Protein AF-A0A496X8K5-F1 (afdb_monomer_lite)

Radius of gyration: 19.19 Å; chains: 1; bounding box: 54×32×48 Å

Foldseek 3Di:
DDDDPDDPDPDPDDPVNVVVVVLPFQKKKWKAWPVGFTAFPVRDTHNEDALNRGDIDSDPVVVVVVVVVVCVVPVPTHMDIDIFTADSVRGGPDPPRHDDD

Sequence (101 aa):
MLSKIVALTGRSVKLASIINWVRRFMTLFILRDAAGNYLTKELIWVRDCTVAELYKTPHKDIALNQLIELNASDITLRAEVFLCKTDEKNNPVIPDSLSAA

pLDDT: mean 76.85, std 22.25, range [30.97, 98.25]

Structure (mmCIF, N/CA/C/O backbone):
data_AF-A0A496X8K5-F1
#
_entry.id   AF-A0A496X8K5-F1
#
loop_
_atom_site.group_PDB
_atom_site.id
_atom_site.type_symbol
_atom_site.label_atom_id
_atom_site.label_alt_id
_atom_site.label_comp_id
_atom_site.label_asym_id
_a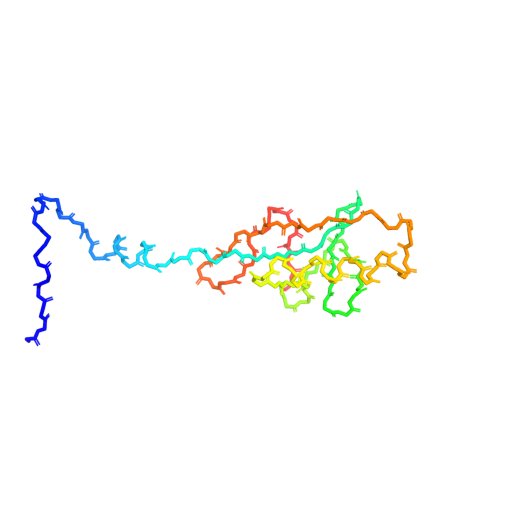tom_site.label_entity_id
_atom_site.label_seq_id
_atom_site.pdbx_PDB_ins_code
_atom_site.Cartn_x
_atom_site.Cartn_y
_atom_site.Cartn_z
_atom_site.occupancy
_atom_site.B_iso_or_equiv
_atom_site.auth_seq_id
_atom_site.auth_comp_id
_atom_site.auth_asym_id
_atom_site.auth_atom_id
_atom_site.pdbx_PDB_model_num
ATOM 1 N N . MET A 1 1 ? -29.137 16.529 35.165 1.00 42.41 1 MET A N 1
ATOM 2 C CA . MET A 1 1 ? -29.560 17.567 34.204 1.00 42.41 1 MET A CA 1
ATOM 3 C C . MET A 1 1 ? -28.520 17.589 33.092 1.00 42.41 1 MET A C 1
ATOM 5 O O . MET A 1 1 ? -27.434 18.068 33.352 1.00 42.41 1 MET A O 1
ATOM 9 N N . LEU A 1 2 ? -28.795 16.958 31.943 1.00 30.97 2 LEU A N 1
ATOM 10 C CA . LEU A 1 2 ? -28.101 17.164 30.660 1.00 30.97 2 LEU A CA 1
ATOM 11 C C . LEU A 1 2 ? -28.909 16.456 29.552 1.00 30.97 2 LEU A C 1
ATOM 13 O O . LEU A 1 2 ? -28.873 15.243 29.384 1.00 30.97 2 LEU A O 1
ATOM 17 N N . SER A 1 3 ? -29.731 17.282 28.906 1.00 35.03 3 SER A N 1
ATOM 18 C CA . SER A 1 3 ? -30.099 17.294 27.487 1.00 35.03 3 SER A CA 1
ATOM 19 C C . SER A 1 3 ? -30.637 16.014 26.834 1.00 35.03 3 SER A C 1
ATOM 21 O O . SER A 1 3 ? -29.937 15.303 26.117 1.00 35.03 3 SER A O 1
ATOM 23 N N . LYS A 1 4 ? -31.957 15.816 26.954 1.00 38.53 4 LYS A N 1
ATOM 24 C CA . LYS A 1 4 ? -32.752 15.105 25.941 1.00 38.53 4 LYS A CA 1
ATOM 25 C C . LYS A 1 4 ? -32.741 15.937 24.652 1.00 38.53 4 LYS A C 1
ATOM 27 O O . LYS A 1 4 ? -33.385 16.980 24.606 1.00 38.53 4 LYS A O 1
ATOM 32 N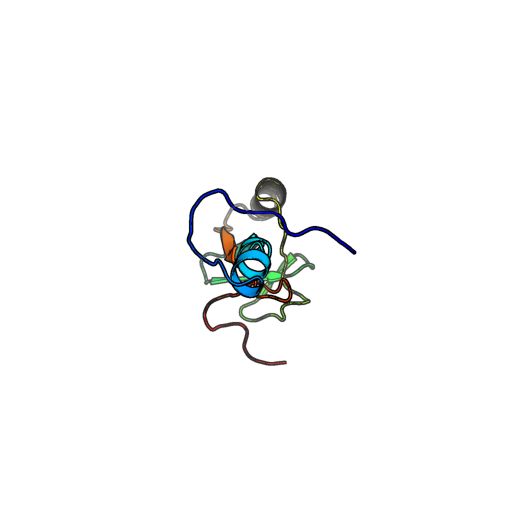 N . ILE A 1 5 ? -32.046 15.487 23.611 1.00 43.88 5 ILE A N 1
ATOM 33 C CA . ILE A 1 5 ? -32.283 15.987 22.251 1.00 43.88 5 ILE A CA 1
ATOM 34 C C . ILE A 1 5 ? -33.498 15.222 21.721 1.00 43.88 5 ILE A C 1
ATOM 36 O O . ILE A 1 5 ? -33.430 14.023 21.455 1.00 43.88 5 ILE A O 1
ATOM 40 N N . VAL A 1 6 ? -34.641 15.904 21.660 1.00 40.25 6 VAL A N 1
ATOM 41 C CA . VAL A 1 6 ? -35.885 15.380 21.087 1.00 40.25 6 VAL A CA 1
ATOM 42 C C . VAL A 1 6 ? -35.720 15.331 19.568 1.00 40.25 6 VAL A C 1
ATOM 44 O O . VAL A 1 6 ? -35.676 16.367 18.911 1.00 40.25 6 VAL A O 1
ATOM 47 N N . ALA A 1 7 ? -35.617 14.129 19.001 1.00 44.00 7 ALA A N 1
ATOM 48 C CA . ALA A 1 7 ? -35.745 13.933 17.563 1.00 44.00 7 ALA A CA 1
ATOM 49 C C . ALA A 1 7 ? -37.224 14.112 17.171 1.00 44.00 7 ALA A C 1
ATOM 51 O O . ALA A 1 7 ? -38.086 13.375 17.642 1.00 44.00 7 ALA A O 1
ATOM 52 N N . LEU A 1 8 ? -37.519 15.084 16.301 1.00 43.09 8 LEU A N 1
ATOM 53 C CA . LEU A 1 8 ? -38.863 15.428 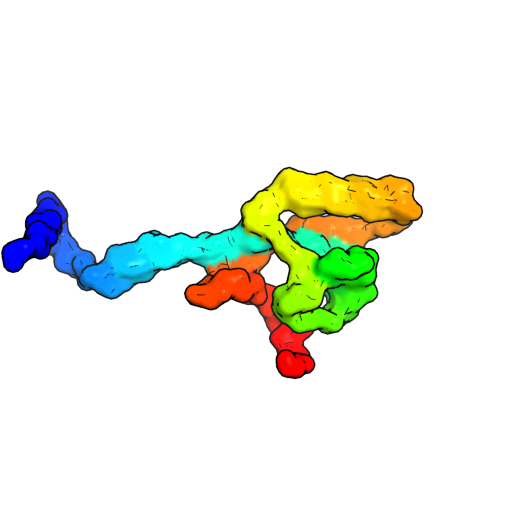15.792 1.00 43.09 8 LEU A CA 1
ATOM 54 C C . LEU A 1 8 ? -39.488 14.365 14.864 1.00 43.09 8 LEU A C 1
ATOM 56 O O . LEU A 1 8 ? -40.459 14.627 14.163 1.00 43.09 8 LEU A O 1
ATOM 60 N N . THR A 1 9 ? -38.959 13.145 14.852 1.00 44.91 9 THR A N 1
ATOM 61 C CA . THR A 1 9 ? -39.534 12.017 14.120 1.00 44.91 9 THR A CA 1
ATOM 62 C C . THR A 1 9 ? -39.589 10.837 15.080 1.00 44.91 9 THR A C 1
ATOM 64 O O . THR A 1 9 ? -38.578 10.455 15.660 1.00 44.91 9 THR A O 1
ATOM 67 N N . GLY A 1 10 ? -40.788 10.304 15.325 1.00 42.34 10 GLY A N 1
ATOM 68 C CA . GLY A 1 10 ? -41.100 9.341 16.390 1.00 42.34 10 GLY A CA 1
ATOM 69 C C . GLY A 1 10 ? -40.488 7.941 16.247 1.00 42.34 10 GLY A C 1
ATOM 70 O O . GLY A 1 10 ? -41.161 6.955 16.527 1.00 42.34 10 GLY A O 1
ATOM 71 N N . ARG A 1 11 ? -39.227 7.813 15.825 1.00 47.38 11 ARG A N 1
ATOM 72 C CA . ARG A 1 11 ? -38.468 6.561 15.906 1.00 47.38 11 ARG A CA 1
ATOM 73 C C . ARG A 1 11 ? -37.434 6.684 17.014 1.00 47.38 11 ARG A C 1
ATOM 75 O O . ARG A 1 11 ? -36.509 7.484 16.934 1.00 47.38 11 ARG A O 1
ATOM 82 N N . SER A 1 12 ? -37.599 5.863 18.048 1.00 45.88 12 SER A N 1
ATOM 83 C CA . SER A 1 12 ? -36.596 5.662 19.092 1.00 45.88 12 SER A CA 1
ATOM 84 C C . SER A 1 12 ? -35.339 5.058 18.464 1.00 45.88 12 SER A C 1
ATOM 86 O O . SER A 1 12 ? -35.262 3.853 18.221 1.00 45.88 12 SER A O 1
ATOM 88 N N . VAL A 1 13 ? -34.360 5.900 18.145 1.00 53.56 13 VAL A N 1
ATOM 89 C CA . VAL A 1 13 ? -33.023 5.445 17.767 1.00 53.56 13 VAL A CA 1
ATOM 90 C C . VAL A 1 13 ? -32.274 5.186 19.074 1.00 53.56 13 VAL A C 1
ATOM 92 O O . VAL A 1 13 ? -32.011 6.117 19.834 1.00 53.56 13 VAL A O 1
ATOM 95 N N . LYS A 1 14 ? -31.970 3.915 19.383 1.00 57.69 14 LYS A N 1
ATOM 96 C CA . LYS A 1 14 ? -31.177 3.550 20.575 1.00 57.69 14 LYS A CA 1
ATOM 97 C C . LYS A 1 14 ? -29.878 4.365 20.583 1.00 57.69 14 LYS A C 1
ATOM 99 O O . LYS A 1 14 ? -29.214 4.434 19.553 1.00 57.69 14 LYS A O 1
ATOM 104 N N . LEU A 1 15 ? -29.466 4.903 21.738 1.00 52.06 15 LEU A N 1
ATOM 105 C CA . LEU A 1 15 ? -28.190 5.628 21.895 1.00 52.06 15 LEU A CA 1
ATOM 106 C C . LEU A 1 15 ? -26.999 4.847 21.310 1.00 52.06 15 LEU A C 1
ATOM 108 O O . LEU A 1 15 ? -26.145 5.429 20.652 1.00 52.06 15 LEU A O 1
ATOM 112 N N . ALA A 1 16 ? -26.992 3.520 21.473 1.00 52.75 16 ALA A N 1
ATOM 113 C CA . ALA A 1 16 ? -25.997 2.623 20.882 1.00 52.75 16 ALA A CA 1
ATOM 114 C C . ALA A 1 16 ? -25.931 2.712 19.344 1.00 52.75 16 ALA A C 1
ATOM 116 O O . ALA A 1 16 ? -24.856 2.604 18.769 1.00 52.75 16 ALA A O 1
ATOM 117 N N . SER A 1 17 ? -27.058 2.959 18.674 1.00 53.59 17 SER A N 1
ATOM 118 C CA . SER A 1 17 ? -27.132 3.129 17.220 1.00 53.59 17 SER A CA 1
ATOM 119 C C . SER A 1 17 ? -26.588 4.484 16.762 1.00 53.59 17 SER A C 1
ATOM 121 O O . SER A 1 17 ? -26.026 4.559 15.677 1.00 53.59 17 SER A O 1
ATOM 123 N N . ILE A 1 18 ? -26.712 5.539 17.577 1.00 57.53 18 ILE A N 1
ATOM 124 C CA . ILE A 1 18 ? -26.099 6.851 17.303 1.00 57.53 18 ILE A CA 1
ATOM 125 C C . ILE A 1 18 ? -24.592 6.784 17.563 1.00 57.53 18 ILE A C 1
ATOM 127 O O . ILE A 1 18 ? -23.812 7.243 16.741 1.00 57.53 18 ILE A O 1
ATOM 131 N N . ILE A 1 19 ? -24.168 6.148 18.657 1.00 57.91 19 ILE A N 1
ATOM 132 C CA . ILE A 1 19 ? -22.748 5.941 18.976 1.00 57.91 19 ILE A CA 1
ATOM 133 C C . ILE A 1 19 ? -22.072 5.079 17.901 1.00 57.91 19 ILE A C 1
ATOM 135 O O . ILE A 1 19 ? -20.985 5.424 17.449 1.00 57.91 19 ILE A O 1
ATOM 139 N N . ASN A 1 20 ? -22.726 4.015 17.425 1.00 52.66 20 ASN A N 1
ATOM 140 C CA . ASN A 1 20 ? -22.212 3.210 16.313 1.00 52.66 20 ASN A CA 1
ATOM 141 C C . ASN A 1 20 ? -22.234 3.955 14.968 1.00 52.66 20 ASN A C 1
ATOM 143 O O . ASN A 1 20 ? -21.372 3.707 14.138 1.00 52.66 20 ASN A O 1
ATOM 147 N N . TRP A 1 21 ? -23.163 4.890 14.750 1.00 52.28 21 TRP A N 1
ATOM 148 C CA . TRP A 1 21 ? -23.159 5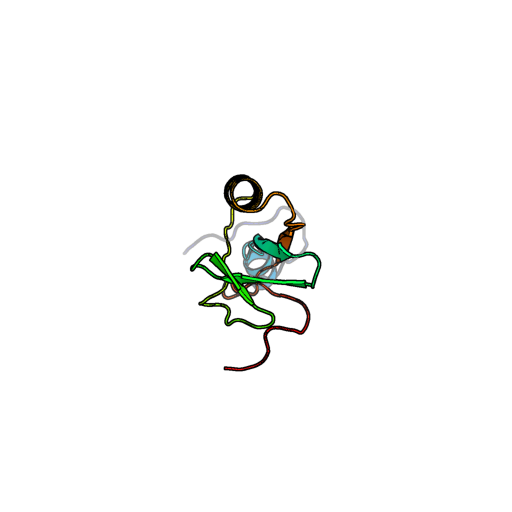.759 13.564 1.00 52.28 21 TRP A CA 1
ATOM 149 C C . TRP A 1 21 ? -22.042 6.819 13.620 1.00 52.28 21 TRP A C 1
ATOM 151 O O . TRP A 1 21 ? -21.467 7.173 12.593 1.00 52.28 21 TRP A O 1
ATOM 161 N N . VAL A 1 22 ? -21.687 7.281 14.824 1.00 54.75 22 VAL A N 1
ATOM 162 C CA . VAL A 1 22 ? -20.548 8.183 15.077 1.00 54.75 22 VAL A CA 1
ATOM 163 C C . VAL A 1 22 ? -19.206 7.435 15.090 1.00 54.75 22 VAL A C 1
ATOM 165 O O . VAL A 1 22 ? -18.184 8.043 14.767 1.00 54.75 22 VAL A O 1
ATOM 168 N N . ARG A 1 23 ? -19.184 6.121 15.378 1.00 56.53 23 ARG A N 1
ATOM 169 C CA . ARG A 1 23 ? -18.054 5.208 15.105 1.00 56.53 23 ARG A CA 1
ATOM 170 C C . ARG A 1 23 ? -17.873 5.067 13.595 1.00 56.53 23 ARG A C 1
ATOM 172 O O . ARG A 1 23 ? -18.219 4.074 12.965 1.00 56.53 23 ARG A O 1
ATOM 179 N N . ARG A 1 24 ? -17.343 6.124 12.998 1.00 55.19 24 ARG A N 1
ATOM 180 C CA . ARG A 1 24 ? -16.932 6.175 11.608 1.00 55.19 24 ARG A CA 1
ATOM 181 C C . ARG A 1 24 ? -15.864 5.102 11.406 1.00 55.19 24 ARG A C 1
ATOM 183 O O . ARG A 1 24 ? -14.791 5.210 11.988 1.00 55.19 24 ARG A O 1
ATOM 190 N N . PHE A 1 25 ? -16.158 4.088 10.592 1.00 56.22 25 PHE A N 1
ATOM 191 C CA . PHE A 1 25 ? -15.123 3.208 10.053 1.00 56.22 25 PHE A CA 1
ATOM 192 C C . PHE A 1 25 ? -14.075 4.103 9.394 1.00 56.22 25 PHE A C 1
ATOM 194 O O . PHE A 1 25 ? -14.387 4.802 8.425 1.00 56.22 25 PHE A O 1
ATOM 201 N N . MET A 1 26 ? -12.868 4.152 9.957 1.00 71.50 26 MET A N 1
ATOM 202 C CA . MET A 1 26 ? -11.772 4.809 9.269 1.00 71.50 26 MET A CA 1
ATOM 203 C C . MET A 1 26 ? -11.389 3.927 8.084 1.00 71.50 26 MET A C 1
ATOM 205 O O . MET A 1 26 ? -11.555 2.706 8.083 1.00 71.50 26 MET A O 1
ATOM 209 N N . THR A 1 27 ? -10.949 4.562 7.015 1.00 81.75 27 THR A N 1
ATOM 210 C CA . THR A 1 27 ? -10.400 3.860 5.865 1.00 81.75 27 THR A CA 1
ATOM 211 C C . THR A 1 27 ? -8.917 4.160 5.805 1.00 81.75 27 THR A C 1
ATOM 213 O O . THR A 1 27 ? -8.519 5.313 5.969 1.00 81.75 27 THR A O 1
ATOM 216 N N . LEU A 1 28 ? -8.111 3.133 5.576 1.00 91.94 28 LEU A N 1
ATOM 217 C CA . LEU A 1 28 ? -6.672 3.242 5.400 1.00 91.94 28 LEU A CA 1
ATOM 218 C C . LEU A 1 28 ? -6.303 2.817 3.987 1.00 91.94 28 LEU A C 1
ATOM 220 O O . LEU A 1 28 ? -6.923 1.934 3.404 1.00 91.94 28 LEU A O 1
ATOM 224 N N . PHE A 1 29 ? -5.267 3.438 3.459 1.00 94.31 29 PHE A N 1
ATOM 225 C CA . PHE A 1 29 ? -4.632 3.079 2.209 1.00 94.31 29 PHE A CA 1
ATOM 226 C C . PHE A 1 29 ? -3.353 2.312 2.520 1.00 94.31 29 PHE A C 1
ATOM 228 O O . PHE A 1 29 ? -2.548 2.751 3.343 1.00 94.31 29 PHE A O 1
ATOM 235 N N . ILE A 1 30 ? -3.198 1.169 1.865 1.00 95.69 30 ILE A N 1
ATOM 236 C CA . ILE A 1 30 ? -2.017 0.304 1.918 1.00 95.69 30 ILE A CA 1
ATOM 237 C C . ILE A 1 30 ? -1.493 0.115 0.492 1.00 95.69 30 ILE A C 1
ATOM 239 O O . ILE A 1 30 ? -2.179 0.466 -0.471 1.00 95.69 30 ILE A O 1
ATOM 243 N N . LEU A 1 31 ? -0.301 -0.454 0.346 1.00 96.69 31 LEU A N 1
ATOM 244 C CA . LEU A 1 31 ? 0.291 -0.765 -0.955 1.00 96.69 31 LEU A CA 1
ATOM 245 C C . LEU A 1 31 ? 0.436 -2.278 -1.117 1.00 96.69 31 LEU A C 1
ATOM 247 O O . LEU A 1 31 ? 0.860 -2.956 -0.177 1.00 96.69 31 LEU A O 1
ATOM 251 N N . ARG A 1 32 ? 0.082 -2.789 -2.302 1.00 96.50 32 ARG A N 1
ATOM 252 C CA . ARG A 1 32 ? 0.288 -4.190 -2.691 1.00 96.50 32 ARG A CA 1
ATOM 253 C C . ARG A 1 32 ? 0.960 -4.294 -4.046 1.00 96.50 32 ARG A C 1
ATOM 255 O O . ARG A 1 32 ? 0.615 -3.534 -4.945 1.00 96.50 32 ARG A O 1
ATOM 262 N N . ASP A 1 33 ? 1.890 -5.228 -4.194 1.00 96.69 33 ASP A N 1
ATOM 263 C CA . ASP A 1 33 ? 2.483 -5.538 -5.495 1.00 96.69 33 ASP A CA 1
ATOM 264 C C . ASP A 1 33 ? 1.608 -6.513 -6.308 1.00 96.69 33 ASP A C 1
ATOM 266 O O . ASP A 1 33 ? 0.610 -7.053 -5.824 1.00 96.69 33 ASP A O 1
ATOM 270 N N . ALA A 1 34 ? 1.995 -6.761 -7.559 1.00 95.31 34 ALA A N 1
ATOM 271 C CA . ALA A 1 34 ? 1.296 -7.673 -8.462 1.00 95.31 34 ALA A CA 1
ATOM 272 C C . ALA A 1 34 ? 1.297 -9.140 -7.993 1.00 95.31 34 ALA A C 1
ATOM 274 O O . ALA A 1 34 ? 0.457 -9.918 -8.443 1.00 95.31 34 ALA A O 1
ATOM 275 N N . ALA A 1 35 ? 2.217 -9.528 -7.104 1.00 94.38 35 ALA A N 1
ATOM 276 C CA . ALA A 1 35 ? 2.244 -10.850 -6.479 1.00 94.38 35 ALA A CA 1
ATOM 277 C C . ALA A 1 35 ? 1.357 -10.921 -5.219 1.00 94.38 35 ALA A C 1
ATOM 279 O O . ALA A 1 35 ? 1.158 -11.998 -4.655 1.00 94.38 35 ALA A O 1
ATOM 280 N N . GLY A 1 36 ? 0.788 -9.790 -4.800 1.00 92.81 36 GLY A N 1
ATOM 281 C CA . GLY A 1 36 ? -0.082 -9.672 -3.645 1.00 92.81 36 GLY A CA 1
ATOM 282 C C . GLY A 1 36 ? 0.649 -9.465 -2.319 1.00 92.81 36 GLY A C 1
ATOM 283 O O . GLY A 1 36 ? -0.027 -9.525 -1.289 1.00 92.81 36 GLY A O 1
ATOM 284 N N . ASN A 1 37 ? 1.960 -9.207 -2.333 1.00 95.06 37 ASN A N 1
ATOM 285 C CA . ASN A 1 37 ? 2.743 -8.857 -1.147 1.00 95.06 37 ASN A CA 1
ATOM 286 C C . ASN A 1 37 ? 2.356 -7.466 -0.635 1.00 95.06 37 ASN A C 1
ATOM 288 O O . ASN A 1 37 ? 1.906 -6.614 -1.401 1.00 95.06 37 ASN A O 1
ATOM 292 N N . TYR A 1 38 ? 2.572 -7.223 0.652 1.00 95.50 38 TYR A N 1
ATOM 293 C CA . TYR A 1 38 ? 2.332 -5.950 1.319 1.00 95.50 38 TYR A CA 1
ATOM 294 C C . TYR A 1 38 ? 3.632 -5.174 1.507 1.00 95.50 38 TYR A C 1
ATOM 296 O O . TYR A 1 38 ? 4.691 -5.757 1.737 1.00 95.50 38 TYR A O 1
ATOM 304 N N . LEU A 1 39 ? 3.538 -3.848 1.448 1.00 97.38 39 LEU A N 1
ATOM 305 C CA . LEU A 1 39 ? 4.655 -2.967 1.772 1.00 97.38 39 LEU A CA 1
ATOM 306 C C . LEU A 1 39 ? 4.747 -2.736 3.288 1.00 97.38 39 LEU A C 1
ATOM 308 O O . LEU A 1 39 ? 3.761 -2.341 3.918 1.00 97.38 39 LEU A O 1
ATOM 312 N N . THR A 1 40 ? 5.929 -2.914 3.875 1.00 97.31 40 THR A N 1
ATOM 313 C CA . THR A 1 40 ? 6.200 -2.530 5.271 1.00 97.31 40 THR A CA 1
ATOM 314 C C . THR A 1 40 ? 6.599 -1.056 5.400 1.00 97.31 40 THR A C 1
ATOM 316 O O . THR A 1 40 ? 6.874 -0.370 4.414 1.00 97.31 40 THR A O 1
ATOM 319 N N . LYS A 1 41 ? 6.656 -0.535 6.629 1.00 95.81 41 LYS A N 1
ATOM 320 C CA . LYS A 1 41 ? 7.136 0.825 6.935 1.00 95.81 41 LYS A CA 1
ATOM 321 C C . LYS A 1 41 ? 8.594 1.049 6.538 1.00 95.81 41 LYS A C 1
ATOM 323 O O . LYS A 1 41 ? 8.977 2.178 6.256 1.00 95.81 41 LYS A O 1
ATOM 328 N N . GLU A 1 42 ? 9.380 -0.019 6.493 1.00 96.56 42 GLU A N 1
ATOM 329 C CA . GLU A 1 42 ? 10.773 -0.047 6.048 1.00 96.56 42 GLU A CA 1
ATOM 330 C C . GLU A 1 42 ? 10.896 -0.115 4.515 1.00 96.56 42 GLU A C 1
ATOM 332 O O . GLU A 1 42 ? 12.005 -0.220 3.998 1.00 96.56 42 GLU A O 1
ATOM 337 N N . LEU A 1 43 ? 9.772 -0.034 3.790 1.00 96.56 43 LEU A N 1
ATOM 338 C CA . LEU A 1 43 ? 9.679 -0.073 2.327 1.00 96.56 43 LEU A CA 1
ATOM 339 C C . LEU A 1 43 ? 10.124 -1.410 1.712 1.00 96.56 43 LEU A C 1
ATOM 341 O O . LEU A 1 43 ? 10.669 -1.453 0.610 1.00 96.56 43 LEU A O 1
ATOM 345 N N . ILE A 1 44 ? 9.858 -2.512 2.416 1.00 96.12 44 ILE A N 1
ATOM 346 C CA . ILE A 1 44 ? 10.146 -3.876 1.960 1.00 96.12 44 ILE A CA 1
ATOM 347 C C . ILE A 1 44 ? 8.832 -4.566 1.580 1.00 96.12 44 ILE A C 1
ATOM 349 O O . ILE A 1 44 ? 7.828 -4.432 2.280 1.00 96.12 44 ILE A O 1
ATOM 353 N N . TRP A 1 45 ? 8.834 -5.312 0.474 1.00 96.25 45 TRP A N 1
ATOM 354 C CA . TRP A 1 45 ? 7.699 -6.135 0.050 1.00 96.25 45 TRP A CA 1
ATOM 355 C C . TRP A 1 45 ? 7.745 -7.500 0.735 1.00 96.25 45 TRP A C 1
ATOM 357 O O . TRP A 1 45 ? 8.715 -8.242 0.580 1.00 96.25 45 TRP A O 1
ATOM 367 N N . VAL A 1 46 ? 6.693 -7.845 1.476 1.00 95.44 46 VAL A N 1
ATOM 368 C CA . VAL A 1 46 ? 6.593 -9.112 2.213 1.00 95.44 46 VAL A CA 1
ATOM 369 C C . VAL A 1 46 ? 5.220 -9.748 2.037 1.00 95.44 46 VAL A C 1
ATOM 371 O O . VAL A 1 46 ? 4.207 -9.059 1.940 1.00 95.44 46 VAL A O 1
ATOM 374 N N . ARG A 1 47 ? 5.174 -11.081 1.992 1.00 91.88 47 ARG A N 1
ATOM 375 C CA . ARG A 1 47 ? 3.920 -11.825 1.813 1.00 91.88 47 ARG A CA 1
ATOM 376 C C . ARG A 1 47 ? 2.974 -11.645 3.000 1.00 91.88 47 ARG A C 1
ATOM 378 O O . ARG A 1 47 ? 1.787 -11.403 2.804 1.00 91.88 47 ARG A O 1
ATOM 385 N N . ASP A 1 48 ? 3.536 -11.712 4.201 1.00 87.19 48 ASP A N 1
ATOM 386 C CA . ASP A 1 48 ? 2.832 -11.610 5.471 1.00 87.19 48 ASP A CA 1
ATOM 387 C C . ASP A 1 48 ? 3.588 -10.611 6.361 1.00 87.19 48 ASP A C 1
ATOM 389 O O . ASP A 1 48 ? 4.817 -10.643 6.439 1.00 87.19 48 ASP A O 1
ATOM 393 N N . CYS A 1 49 ? 2.865 -9.703 7.013 1.00 84.81 49 CYS A N 1
ATOM 394 C CA . CYS A 1 49 ? 3.418 -8.751 7.978 1.00 84.81 49 CYS A CA 1
ATOM 395 C C . CYS A 1 49 ? 2.421 -8.513 9.103 1.00 84.81 49 CYS A C 1
ATOM 397 O O . CYS A 1 49 ? 1.217 -8.691 8.923 1.00 84.81 49 CYS A O 1
ATOM 399 N N . THR A 1 50 ? 2.889 -8.036 10.250 1.00 87.56 50 THR A N 1
ATOM 400 C CA . THR A 1 50 ? 1.990 -7.587 11.313 1.00 87.56 50 THR A CA 1
ATOM 401 C C . THR A 1 50 ? 1.355 -6.234 10.971 1.00 87.56 50 THR A C 1
ATOM 403 O O . THR A 1 50 ? 1.858 -5.441 10.171 1.00 87.56 50 THR A O 1
ATOM 406 N N . VAL A 1 51 ? 0.254 -5.901 11.649 1.00 86.62 51 VAL A N 1
ATOM 407 C CA . VAL A 1 51 ? -0.403 -4.585 11.525 1.00 86.62 51 VAL A CA 1
ATOM 408 C C . VAL A 1 51 ? 0.521 -3.426 11.942 1.00 86.62 51 VAL A C 1
ATOM 410 O O . VAL A 1 51 ? 0.298 -2.276 11.537 1.00 86.62 51 VAL A O 1
ATOM 413 N N . ALA A 1 52 ? 1.523 -3.708 12.780 1.00 88.25 52 ALA A N 1
ATOM 414 C CA . ALA A 1 52 ? 2.504 -2.738 13.247 1.00 88.25 52 ALA A CA 1
ATOM 415 C C . ALA A 1 52 ? 3.584 -2.450 12.195 1.00 88.25 52 ALA A C 1
ATOM 417 O O . ALA A 1 52 ? 4.025 -1.304 12.108 1.00 88.25 52 ALA A O 1
ATOM 418 N N . GLU A 1 53 ? 3.962 -3.445 11.396 1.00 91.62 53 GLU A N 1
ATOM 419 C CA . GLU A 1 53 ? 4.976 -3.341 10.336 1.00 91.62 53 GLU A CA 1
ATOM 420 C C . GLU A 1 53 ? 4.394 -2.808 9.027 1.00 91.62 53 GLU A C 1
ATOM 422 O O . GLU A 1 53 ? 5.092 -2.154 8.262 1.00 91.62 53 GLU A O 1
ATOM 427 N N . LEU A 1 54 ? 3.105 -3.040 8.777 1.00 94.00 54 LEU A N 1
ATOM 428 C CA . LEU A 1 54 ? 2.420 -2.619 7.558 1.00 94.00 54 LEU A CA 1
ATOM 429 C C . LEU A 1 54 ? 2.480 -1.096 7.342 1.00 94.00 54 LEU A C 1
ATOM 431 O O . LEU A 1 54 ? 2.059 -0.307 8.202 1.00 94.00 54 LEU A O 1
ATOM 435 N N . TYR A 1 55 ? 2.914 -0.683 6.148 1.00 95.75 55 TYR A N 1
ATOM 436 C CA . TYR A 1 55 ? 2.733 0.684 5.675 1.00 95.75 55 TYR A CA 1
ATOM 437 C C . TYR A 1 55 ? 1.241 0.960 5.478 1.00 95.75 55 TYR A C 1
ATOM 439 O O . TYR A 1 55 ? 0.546 0.268 4.729 1.00 95.75 55 TYR A O 1
ATOM 447 N N . LYS A 1 56 ? 0.736 1.993 6.152 1.00 93.94 56 LYS A N 1
ATOM 448 C CA . LYS A 1 56 ? -0.663 2.409 6.060 1.00 93.94 56 LYS A CA 1
ATOM 449 C C . LYS A 1 56 ? -0.802 3.901 6.307 1.00 93.94 56 LYS A C 1
ATOM 451 O O . LYS A 1 56 ? -0.161 4.451 7.200 1.00 93.94 56 LYS A O 1
ATOM 456 N N . THR A 1 57 ? -1.684 4.545 5.557 1.00 94.19 57 THR A N 1
ATOM 457 C CA . THR A 1 57 ? -1.974 5.976 5.699 1.00 94.19 57 THR A CA 1
ATOM 458 C C . THR A 1 57 ? -3.471 6.237 5.554 1.00 94.19 57 THR A C 1
ATOM 460 O O . THR A 1 57 ? -4.123 5.583 4.745 1.00 94.19 57 THR A O 1
ATOM 463 N N . PRO A 1 58 ? -4.066 7.177 6.307 1.00 92.56 58 PRO A N 1
ATOM 464 C CA . PRO A 1 58 ? -5.463 7.563 6.101 1.00 92.56 58 PRO A CA 1
ATOM 465 C C . PRO A 1 58 ? -5.677 8.399 4.826 1.00 92.56 58 PRO A C 1
ATOM 467 O O . PRO A 1 58 ? -6.820 8.651 4.447 1.00 92.56 58 PRO A O 1
ATOM 470 N N . HIS A 1 59 ? -4.603 8.826 4.155 1.00 94.19 59 HIS A N 1
ATOM 471 C CA . HIS A 1 59 ? -4.640 9.773 3.042 1.00 94.19 59 HIS A CA 1
ATOM 472 C C . HIS A 1 59 ? -4.191 9.124 1.725 1.00 94.19 59 HIS A C 1
ATOM 474 O O . HIS A 1 59 ? -3.084 8.593 1.622 1.00 94.19 59 HIS A O 1
ATOM 480 N N . LYS A 1 60 ? -5.053 9.176 0.700 1.00 95.06 60 LYS A N 1
ATOM 481 C CA . LYS A 1 60 ? -4.807 8.535 -0.604 1.00 95.06 60 LYS A CA 1
ATOM 482 C C . LYS A 1 60 ? -3.610 9.137 -1.338 1.00 95.06 60 LYS A C 1
ATOM 484 O O . LYS A 1 60 ? -2.845 8.412 -1.958 1.00 95.06 60 LYS A O 1
ATOM 489 N N . ASP A 1 61 ? -3.482 10.454 -1.297 1.00 97.56 61 ASP A N 1
ATOM 490 C CA . ASP A 1 61 ? -2.398 11.222 -1.907 1.00 97.56 61 ASP A CA 1
ATOM 491 C C . ASP A 1 61 ? -1.037 10.833 -1.329 1.00 97.56 61 ASP A C 1
ATOM 493 O O . ASP A 1 61 ? -0.108 10.597 -2.091 1.00 97.56 61 ASP A O 1
ATOM 497 N N . ILE A 1 62 ? -0.943 10.634 -0.010 1.00 97.75 62 ILE A N 1
ATOM 498 C CA . ILE A 1 62 ? 0.283 10.136 0.628 1.00 97.75 62 ILE A CA 1
ATOM 499 C C . ILE A 1 62 ? 0.648 8.741 0.094 1.00 97.75 62 ILE A C 1
ATOM 501 O O . ILE A 1 62 ? 1.799 8.505 -0.263 1.00 97.75 62 ILE A O 1
ATOM 505 N N . ALA A 1 63 ? -0.327 7.830 -0.023 1.00 97.75 63 ALA A N 1
ATOM 506 C CA . ALA A 1 63 ? -0.082 6.491 -0.568 1.00 97.75 63 ALA A CA 1
ATOM 507 C C . ALA A 1 63 ? 0.331 6.522 -2.051 1.00 97.75 63 ALA A C 1
ATOM 509 O O . ALA A 1 63 ? 1.190 5.751 -2.474 1.00 97.75 63 ALA A O 1
ATOM 510 N N . LEU A 1 64 ? -0.269 7.416 -2.845 1.00 98.12 64 LEU A N 1
ATOM 511 C CA . LEU A 1 64 ? 0.086 7.605 -4.252 1.00 98.12 64 LEU A CA 1
ATOM 512 C C . LEU A 1 64 ? 1.490 8.187 -4.411 1.00 98.12 64 LEU A C 1
ATOM 514 O O . LEU A 1 64 ? 2.241 7.701 -5.250 1.00 98.12 64 LEU A O 1
ATOM 518 N N . ASN A 1 65 ? 1.855 9.177 -3.597 1.00 98.25 65 ASN A N 1
ATOM 519 C CA . ASN A 1 65 ? 3.204 9.738 -3.594 1.00 98.25 65 ASN A CA 1
ATOM 520 C C . ASN A 1 65 ? 4.234 8.649 -3.276 1.00 98.25 65 ASN A C 1
ATOM 522 O O . ASN A 1 65 ? 5.198 8.492 -4.019 1.00 98.25 65 ASN A O 1
ATOM 526 N N . GLN A 1 66 ? 3.969 7.819 -2.262 1.00 98.25 66 GLN A N 1
ATOM 527 C CA . GLN A 1 66 ? 4.842 6.694 -1.933 1.00 98.25 66 GLN A CA 1
ATOM 528 C C . GLN A 1 66 ? 4.987 5.703 -3.096 1.00 98.25 66 GLN A C 1
ATOM 530 O O . GLN A 1 66 ? 6.090 5.238 -3.379 1.00 98.25 66 GLN A O 1
ATOM 535 N N . LEU A 1 67 ? 3.890 5.379 -3.785 1.00 98.00 67 LEU A N 1
ATOM 536 C CA . LEU A 1 67 ? 3.929 4.507 -4.959 1.00 98.00 67 LEU A CA 1
ATOM 537 C C . LEU A 1 67 ? 4.752 5.116 -6.102 1.00 98.00 67 LEU A C 1
ATOM 539 O O . LEU A 1 67 ? 5.489 4.400 -6.773 1.00 98.00 67 LEU A O 1
ATOM 543 N N . ILE A 1 68 ? 4.645 6.428 -6.322 1.00 97.88 68 ILE A N 1
ATOM 544 C CA . ILE A 1 68 ? 5.433 7.141 -7.335 1.00 97.88 68 ILE A CA 1
ATOM 545 C C . ILE A 1 68 ? 6.928 7.059 -7.008 1.00 97.88 68 ILE A C 1
ATOM 547 O O . ILE A 1 68 ? 7.719 6.755 -7.897 1.00 97.88 68 ILE A O 1
ATOM 551 N N . GLU A 1 69 ? 7.314 7.271 -5.750 1.00 97.94 69 GLU A N 1
ATOM 552 C CA . GLU A 1 69 ? 8.709 7.161 -5.298 1.00 97.94 69 GLU A CA 1
ATOM 553 C C . GLU A 1 69 ? 9.274 5.742 -5.477 1.00 97.94 69 GLU A C 1
ATOM 555 O O . GLU A 1 69 ? 10.406 5.568 -5.937 1.00 97.94 69 GLU A O 1
ATOM 560 N N . LEU A 1 70 ? 8.471 4.715 -5.177 1.00 98.00 70 LEU A N 1
ATOM 561 C CA . LEU A 1 70 ? 8.851 3.316 -5.392 1.00 98.00 70 LEU A CA 1
ATOM 562 C C . LEU A 1 70 ? 9.004 2.999 -6.885 1.00 98.00 70 LEU A C 1
ATOM 564 O O . LEU A 1 70 ? 10.020 2.438 -7.286 1.00 98.00 70 LEU A O 1
ATOM 568 N N . ASN A 1 71 ? 8.055 3.426 -7.723 1.00 96.19 71 ASN A N 1
ATOM 569 C CA . ASN A 1 71 ? 8.119 3.230 -9.175 1.00 96.19 71 ASN A CA 1
ATOM 570 C C . ASN A 1 71 ? 9.272 4.004 -9.837 1.00 96.19 71 ASN A C 1
ATOM 572 O O . ASN A 1 71 ? 9.773 3.588 -10.878 1.00 96.19 71 ASN A O 1
ATOM 576 N N . ALA A 1 72 ? 9.692 5.136 -9.263 1.00 97.00 72 ALA A N 1
ATOM 577 C CA . ALA A 1 72 ? 10.863 5.871 -9.735 1.00 97.00 72 ALA A CA 1
ATOM 578 C C . ALA A 1 72 ? 12.167 5.101 -9.463 1.00 97.00 72 ALA A C 1
ATOM 580 O O . ALA A 1 72 ? 13.127 5.238 -10.221 1.00 97.00 72 ALA A O 1
ATOM 581 N N . SER A 1 73 ? 12.183 4.289 -8.402 1.00 95.94 73 SER A N 1
ATOM 582 C CA . SER A 1 73 ? 13.320 3.446 -8.014 1.00 95.94 73 SER A CA 1
ATOM 583 C C . SER A 1 73 ? 13.328 2.104 -8.757 1.00 95.94 73 SER A C 1
ATOM 585 O O . SER A 1 73 ? 14.391 1.609 -9.123 1.00 95.94 73 SER A O 1
ATOM 587 N N . ASP A 1 74 ? 12.150 1.535 -9.016 1.00 96.62 74 ASP A N 1
ATOM 588 C CA . ASP A 1 74 ? 11.955 0.331 -9.821 1.00 96.62 74 ASP A CA 1
ATOM 589 C C . ASP A 1 74 ? 10.810 0.537 -10.822 1.00 96.62 74 ASP A C 1
ATOM 591 O O . ASP A 1 74 ? 9.631 0.371 -10.514 1.00 96.62 74 ASP A O 1
ATOM 595 N N . ILE A 1 75 ? 11.165 0.853 -12.068 1.00 95.88 75 ILE A N 1
ATOM 596 C CA . ILE A 1 75 ? 10.200 1.086 -13.155 1.00 95.88 75 ILE A CA 1
ATOM 597 C C . ILE A 1 75 ? 9.433 -0.180 -13.577 1.00 95.88 75 ILE A C 1
ATOM 599 O O . ILE A 1 75 ? 8.437 -0.104 -14.310 1.00 95.88 75 ILE A O 1
ATOM 603 N N . THR A 1 76 ? 9.902 -1.361 -13.170 1.00 96.88 76 THR A N 1
ATOM 604 C CA . THR A 1 76 ? 9.257 -2.644 -13.474 1.00 96.88 76 THR A CA 1
ATOM 605 C C . THR A 1 76 ? 8.213 -3.020 -12.431 1.00 96.88 76 THR A C 1
ATOM 607 O O . THR A 1 76 ? 7.321 -3.816 -12.737 1.00 96.88 76 THR A O 1
ATOM 610 N N . LEU A 1 77 ? 8.245 -2.376 -11.260 1.00 96.69 77 LEU A N 1
ATOM 611 C CA . LEU A 1 77 ? 7.263 -2.557 -10.204 1.00 96.69 77 LEU A CA 1
ATOM 612 C C . LEU A 1 77 ? 5.849 -2.298 -10.733 1.00 96.69 77 LEU A C 1
ATOM 614 O O . LEU A 1 77 ? 5.553 -1.319 -11.427 1.00 96.69 77 LEU A O 1
ATOM 618 N N . ARG A 1 78 ? 4.947 -3.219 -10.410 1.00 96.56 78 ARG A N 1
ATOM 619 C CA . ARG A 1 78 ? 3.513 -3.091 -10.656 1.00 96.56 78 ARG A CA 1
ATOM 620 C C . ARG A 1 78 ? 2.826 -3.254 -9.319 1.00 96.56 78 ARG A C 1
ATOM 622 O O . ARG A 1 78 ? 2.566 -4.370 -8.892 1.00 96.56 78 ARG A O 1
ATOM 629 N N . ALA A 1 79 ? 2.603 -2.135 -8.650 1.00 97.00 79 ALA A N 1
ATOM 630 C CA . ALA A 1 79 ? 1.918 -2.086 -7.373 1.00 97.00 79 ALA A CA 1
ATOM 631 C C . ALA A 1 79 ? 0.708 -1.156 -7.444 1.00 97.00 79 ALA A C 1
ATOM 633 O O . ALA A 1 79 ? 0.615 -0.284 -8.312 1.00 97.00 79 ALA A O 1
ATOM 634 N N . GLU A 1 80 ? -0.226 -1.357 -6.525 1.00 96.44 80 GLU A N 1
ATOM 635 C CA . GLU A 1 80 ? -1.463 -0.599 -6.427 1.00 96.44 80 GLU A CA 1
ATOM 636 C C . GLU A 1 80 ? -1.704 -0.081 -5.010 1.00 96.44 80 GLU A C 1
ATOM 638 O O . GLU A 1 80 ? -1.294 -0.678 -4.011 1.00 96.44 80 GLU A O 1
ATOM 643 N N . VAL A 1 81 ? -2.413 1.047 -4.935 1.00 96.88 81 VAL A N 1
ATOM 644 C CA . VAL A 1 81 ? -2.950 1.573 -3.681 1.00 96.88 81 VAL A CA 1
ATOM 645 C C . VAL A 1 81 ? -4.274 0.876 -3.395 1.00 96.88 81 VAL A C 1
ATOM 647 O O . VAL A 1 81 ? -5.250 1.059 -4.124 1.00 96.88 81 VAL A O 1
ATOM 650 N N . PHE A 1 82 ? -4.331 0.135 -2.295 1.00 94.12 82 PHE A N 1
ATOM 651 C CA . PHE A 1 82 ? -5.512 -0.607 -1.877 1.00 94.12 82 PHE A CA 1
ATOM 652 C C . PHE A 1 82 ? -6.219 0.090 -0.707 1.00 94.12 82 PHE A C 1
ATOM 654 O O . PHE A 1 82 ? -5.591 0.467 0.283 1.00 94.12 82 PHE A O 1
ATOM 661 N N . LEU A 1 83 ? -7.542 0.262 -0.814 1.00 91.56 83 LEU A N 1
ATOM 662 C CA . LEU A 1 83 ? -8.381 0.832 0.242 1.00 91.56 83 LEU A CA 1
ATOM 663 C C . LEU A 1 83 ? -8.843 -0.268 1.200 1.00 91.56 83 LEU A C 1
ATOM 665 O O . LEU A 1 83 ? -9.595 -1.164 0.823 1.00 91.56 83 LEU A O 1
ATOM 669 N N . CYS A 1 84 ? -8.461 -0.149 2.462 1.00 87.12 84 CYS A N 1
ATOM 670 C CA . CYS A 1 84 ? -8.819 -1.069 3.524 1.00 87.12 84 CYS A CA 1
ATOM 671 C C . CYS A 1 84 ? -9.738 -0.389 4.551 1.00 87.12 84 CYS A C 1
ATOM 673 O O . CYS A 1 84 ? -9.493 0.738 4.985 1.00 87.12 84 CYS A O 1
ATOM 675 N N . LYS A 1 85 ? -10.815 -1.073 4.952 1.00 82.00 85 LYS A N 1
ATOM 676 C CA . LYS A 1 85 ? -11.662 -0.633 6.073 1.00 82.00 85 LYS A CA 1
ATOM 677 C C . LYS A 1 85 ? -10.951 -0.931 7.384 1.00 82.00 85 LYS A C 1
ATOM 679 O O . LYS A 1 85 ? -10.285 -1.953 7.470 1.00 82.00 85 LYS A O 1
ATOM 684 N N . THR A 1 86 ? -11.126 -0.106 8.410 1.00 77.38 86 THR A N 1
ATOM 685 C CA . THR A 1 86 ? -10.590 -0.418 9.737 1.00 77.38 86 THR A CA 1
ATOM 686 C C . THR A 1 86 ? -11.611 -1.063 10.665 1.00 77.38 86 THR A C 1
ATOM 688 O O . THR A 1 86 ? -12.813 -0.831 10.538 1.00 77.38 86 THR A O 1
ATOM 691 N N . ASP A 1 87 ? -11.124 -1.847 11.625 1.00 71.38 87 ASP A N 1
ATOM 692 C CA . ASP A 1 87 ? -11.902 -2.353 12.755 1.00 71.38 87 ASP A CA 1
ATOM 693 C C . ASP A 1 87 ? -12.182 -1.240 13.791 1.00 71.38 87 ASP A C 1
ATOM 695 O O . ASP A 1 87 ? -11.776 -0.083 13.631 1.00 71.38 87 ASP A O 1
ATOM 699 N N . GLU A 1 88 ? -12.859 -1.590 14.891 1.00 63.66 88 GLU A N 1
ATOM 700 C CA . GLU A 1 88 ? -13.145 -0.669 16.006 1.00 63.66 88 GLU A CA 1
ATOM 701 C C . GLU A 1 88 ? -11.883 -0.160 16.738 1.00 63.66 88 GLU A C 1
ATOM 703 O O . GLU A 1 88 ? -11.976 0.752 17.560 1.00 63.66 88 GLU A O 1
ATOM 708 N N . LYS A 1 89 ? -10.710 -0.739 16.450 1.00 63.53 89 LYS A N 1
ATOM 709 C CA . LYS A 1 89 ? -9.394 -0.389 17.001 1.00 63.53 89 LYS A CA 1
ATOM 710 C C . LYS A 1 89 ? -8.491 0.314 15.973 1.00 63.53 89 LYS A C 1
ATOM 712 O O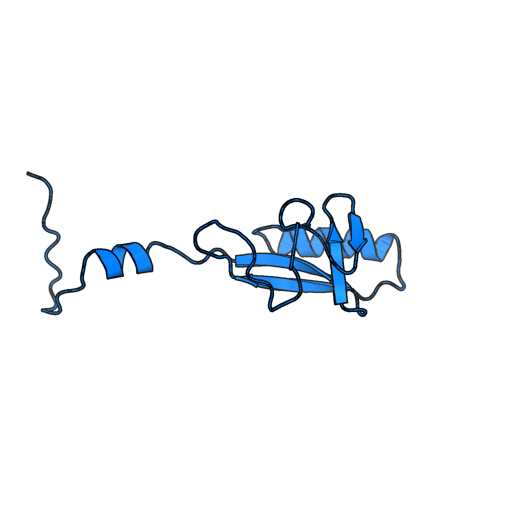 . LYS A 1 89 ? -7.309 0.506 16.246 1.00 63.53 89 LYS A O 1
ATOM 717 N N . ASN A 1 90 ? -9.035 0.739 14.828 1.00 62.03 90 ASN A N 1
ATOM 718 C CA . ASN A 1 90 ? -8.307 1.355 13.709 1.00 62.03 90 ASN A CA 1
ATOM 719 C C . ASN A 1 90 ? -7.268 0.441 13.024 1.00 62.03 90 ASN A C 1
ATOM 721 O O . ASN A 1 90 ? -6.362 0.927 12.341 1.00 62.03 90 ASN A O 1
ATOM 725 N N . ASN A 1 91 ? -7.393 -0.878 13.157 1.00 66.50 91 ASN A N 1
ATOM 726 C CA . ASN A 1 91 ? -6.574 -1.831 12.415 1.00 66.50 91 ASN A CA 1
ATOM 727 C C . ASN A 1 91 ? -7.197 -2.109 11.046 1.00 66.50 91 ASN A C 1
ATOM 729 O O . ASN A 1 91 ? -8.412 -2.281 10.970 1.00 66.50 91 ASN A O 1
ATOM 733 N N . PRO A 1 92 ? -6.401 -2.179 9.970 1.00 66.81 92 PRO A N 1
ATOM 734 C CA . PRO A 1 92 ? -6.899 -2.536 8.650 1.00 66.81 92 PRO A CA 1
ATOM 735 C C . PRO A 1 92 ? -7.479 -3.962 8.663 1.00 66.81 92 PRO A C 1
ATOM 737 O O . PRO A 1 92 ? -6.787 -4.924 8.988 1.00 66.81 92 PRO A O 1
ATOM 740 N N . VAL A 1 93 ? -8.757 -4.091 8.306 1.00 69.62 93 VAL A N 1
ATOM 741 C CA . VAL A 1 93 ? -9.452 -5.359 8.059 1.00 69.62 93 VAL A CA 1
ATOM 742 C C . VAL A 1 93 ? -9.080 -5.814 6.654 1.00 69.62 93 VAL A C 1
ATOM 744 O O . VAL A 1 93 ? -9.727 -5.463 5.664 1.00 69.62 93 VAL A O 1
ATOM 747 N N . ILE A 1 94 ? -7.978 -6.548 6.566 1.00 64.12 94 ILE A N 1
ATOM 748 C CA . ILE A 1 94 ? -7.507 -7.156 5.323 1.00 64.12 94 ILE A CA 1
ATOM 749 C C . ILE A 1 94 ? -8.071 -8.584 5.281 1.00 64.12 94 ILE A C 1
ATOM 751 O O . ILE A 1 94 ? -7.904 -9.309 6.262 1.00 64.12 94 ILE A O 1
ATOM 755 N N . PRO A 1 95 ? -8.777 -8.991 4.210 1.00 49.47 95 PRO A N 1
ATOM 756 C CA . PRO A 1 95 ? -9.341 -10.335 4.118 1.00 49.47 95 PRO A CA 1
ATOM 757 C C . PRO A 1 95 ? -8.229 -11.405 4.122 1.00 49.47 95 PRO A C 1
ATOM 759 O O . PRO A 1 95 ? -7.417 -11.460 3.205 1.00 49.47 95 PRO A O 1
ATOM 762 N N . ASP A 1 96 ? -8.204 -12.205 5.193 1.00 49.75 96 ASP A N 1
ATOM 763 C CA . ASP A 1 96 ? -7.542 -13.507 5.400 1.00 49.75 96 ASP A CA 1
ATOM 764 C C . ASP A 1 96 ? -6.091 -13.720 4.920 1.00 49.75 96 ASP A C 1
ATOM 766 O O . ASP A 1 96 ? -5.745 -14.795 4.432 1.00 49.75 96 ASP A O 1
ATOM 770 N N . SER A 1 97 ? -5.185 -12.765 5.162 1.00 43.28 97 SER A N 1
ATOM 771 C CA . SER A 1 97 ? -3.742 -13.089 5.165 1.00 43.28 97 SER A CA 1
ATOM 772 C C . SER A 1 97 ? -2.890 -12.443 6.265 1.00 43.28 97 SER A C 1
ATOM 774 O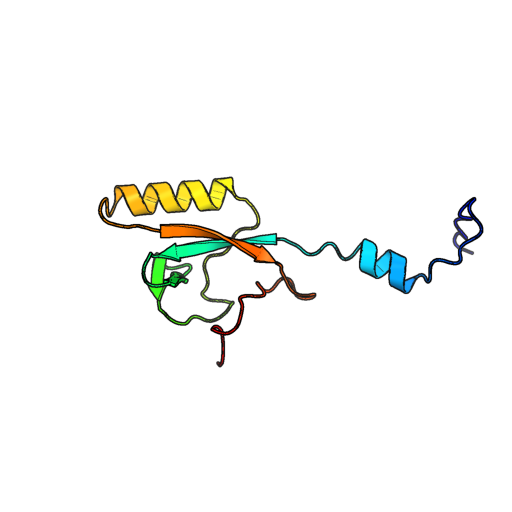 O . SER A 1 97 ? -1.702 -12.720 6.333 1.00 43.28 97 SER A O 1
ATOM 776 N N . LEU A 1 98 ? -3.451 -11.646 7.183 1.00 49.25 98 LEU A N 1
ATOM 777 C CA . LEU A 1 98 ? -2.743 -11.288 8.423 1.00 49.25 98 LEU A CA 1
ATOM 778 C C . LEU A 1 98 ? -3.158 -12.248 9.540 1.00 49.25 98 LEU A C 1
ATOM 780 O O . LEU A 1 98 ? -3.982 -11.915 10.390 1.00 49.25 98 LEU A O 1
ATOM 784 N N . SER A 1 99 ? -2.605 -13.458 9.515 1.00 38.69 99 SER A N 1
ATOM 785 C CA . SER A 1 99 ? -2.707 -14.403 10.625 1.00 38.69 99 SER A CA 1
ATOM 786 C C . SER A 1 99 ? -1.340 -14.576 11.283 1.00 38.69 99 SER A C 1
ATOM 788 O O . SER A 1 99 ? -0.382 -14.969 10.627 1.00 38.69 99 SER A O 1
ATOM 790 N N . ALA A 1 100 ? -1.333 -14.328 12.595 1.00 35.66 100 ALA A N 1
ATOM 791 C CA . ALA A 1 100 ? -0.365 -14.757 13.604 1.00 35.66 100 ALA A CA 1
ATOM 792 C C . ALA A 1 100 ? 1.029 -14.096 13.625 1.00 35.66 100 ALA A C 1
ATOM 794 O O . ALA A 1 100 ? 1.961 -14.540 12.962 1.00 35.66 100 ALA A O 1
ATOM 795 N N . ALA A 1 101 ? 1.182 -13.134 14.541 1.00 35.88 101 ALA A N 1
ATOM 796 C CA . ALA A 1 101 ? 2.109 -13.232 15.678 1.00 35.88 101 ALA A CA 1
ATOM 797 C C . ALA A 1 101 ? 1.647 -12.285 16.797 1.00 35.88 101 ALA A C 1
ATOM 799 O O . ALA A 1 101 ? 1.365 -11.104 16.488 1.00 35.88 101 ALA A O 1
#

Secondary structure (DSSP, 8-state):
-------SSS----HHHHHHHHS---EEEEEEETT-PEEBTTS-EESS--TTTB--BS-HHHHHHHHHHHHHH-TT--EEEEEEEE-TTS-EE-SS-----